Protein AF-K1V7L5-F1 (afdb_monomer_lite)

Secondary structure (DSSP, 8-state):
------SS-EEEEEEETTEEEEEEE---SSHHHHHHHHHHHHT-

pLDDT: mean 95.23, std 4.39, range [75.31, 98.19]

Radius of gyration: 13.17 Å; chains: 1; bounding box: 24×31×35 Å

Sequence (44 aa):
MSYKTIRNRTEASFTEKKSEFIGYISPAETEEEAIGFINEIRDD

InterPro domains:
  IPR036956 Impact, N-terminal domain superfamily [G3DSA:3.30.230.30] (1-44)

Structure (mmCIF, N/CA/C/O backbone):
data_AF-K1V7L5-F1
#
_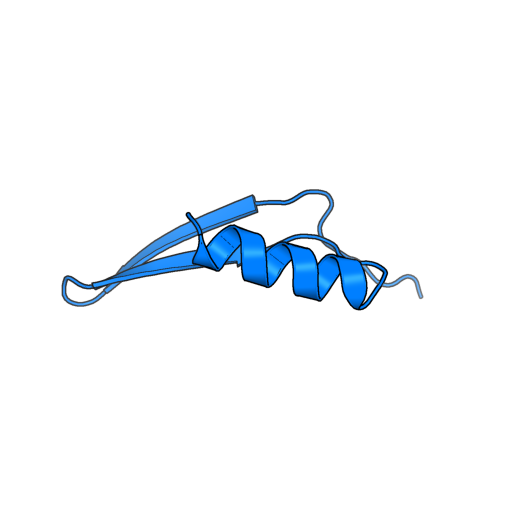entry.id   AF-K1V7L5-F1
#
loop_
_atom_site.group_PDB
_atom_site.id
_atom_site.type_symbol
_atom_site.label_atom_id
_atom_site.label_alt_id
_atom_site.label_comp_id
_atom_site.label_asym_id
_atom_site.label_entity_id
_atom_site.label_seq_id
_atom_site.pdbx_PDB_ins_code
_atom_site.Cartn_x
_atom_site.Cartn_y
_atom_site.Cartn_z
_atom_site.occupancy
_atom_site.B_iso_or_equiv
_atom_site.auth_seq_id
_atom_site.auth_comp_id
_atom_site.auth_asym_id
_atom_site.auth_atom_id
_atom_site.pdbx_PDB_model_num
ATOM 1 N N . MET A 1 1 ? 1.585 -18.815 -15.097 1.00 75.31 1 MET A N 1
ATOM 2 C CA . MET A 1 1 ? 0.733 -18.187 -14.062 1.00 75.31 1 MET A CA 1
ATOM 3 C C . MET A 1 1 ? 1.109 -16.717 -13.994 1.00 75.31 1 MET A C 1
ATOM 5 O O . MET A 1 1 ? 2.299 -16.442 -13.978 1.00 75.31 1 MET A O 1
ATOM 9 N N . SER A 1 2 ? 0.145 -15.794 -14.023 1.00 90.25 2 SER A N 1
ATOM 10 C CA . SER A 1 2 ? 0.405 -14.359 -13.835 1.00 90.25 2 SER A CA 1
ATOM 11 C C . SER A 1 2 ? 0.144 -13.977 -12.381 1.00 90.25 2 SER A C 1
ATOM 13 O O . SER A 1 2 ? -0.914 -14.315 -11.843 1.00 90.25 2 SER A O 1
ATOM 15 N N . TYR A 1 3 ? 1.077 -13.262 -11.760 1.00 91.56 3 TYR A N 1
ATOM 16 C CA . TYR A 1 3 ? 0.840 -12.652 -10.456 1.00 91.56 3 TYR A CA 1
ATOM 17 C C . TYR A 1 3 ? -0.160 -11.502 -10.593 1.00 91.56 3 TYR A C 1
ATOM 19 O O . TYR A 1 3 ? -0.232 -10.846 -11.633 1.00 91.56 3 TYR A O 1
ATOM 27 N N . LYS A 1 4 ? -0.971 -11.296 -9.556 1.00 94.19 4 LYS A N 1
ATOM 28 C CA . LYS A 1 4 ? -1.899 -10.169 -9.468 1.00 94.19 4 LYS A CA 1
ATOM 29 C C . LYS A 1 4 ? -1.348 -9.171 -8.463 1.00 94.19 4 LYS A C 1
ATOM 31 O O . LYS A 1 4 ? -0.848 -9.573 -7.418 1.00 94.19 4 LYS A O 1
ATOM 36 N N . THR A 1 5 ? -1.496 -7.896 -8.779 1.00 95.44 5 THR A N 1
ATOM 37 C CA . THR A 1 5 ? -1.220 -6.783 -7.873 1.00 95.44 5 THR A CA 1
ATOM 38 C C . THR A 1 5 ? -2.419 -5.837 -7.862 1.00 95.44 5 THR A C 1
ATOM 40 O O . THR A 1 5 ? -3.355 -5.991 -8.656 1.00 95.44 5 THR A O 1
ATOM 43 N N . ILE A 1 6 ? -2.421 -4.887 -6.935 1.00 95.06 6 ILE A N 1
ATOM 44 C CA . ILE A 1 6 ? -3.432 -3.835 -6.873 1.00 95.06 6 ILE A CA 1
ATOM 45 C C . ILE A 1 6 ? -3.263 -2.862 -8.039 1.00 95.06 6 ILE A C 1
ATOM 47 O O . ILE A 1 6 ? -2.157 -2.593 -8.490 1.00 95.06 6 ILE A O 1
ATOM 51 N N . ARG A 1 7 ? -4.380 -2.344 -8.557 1.00 95.69 7 ARG A N 1
ATOM 52 C CA . ARG A 1 7 ? -4.351 -1.4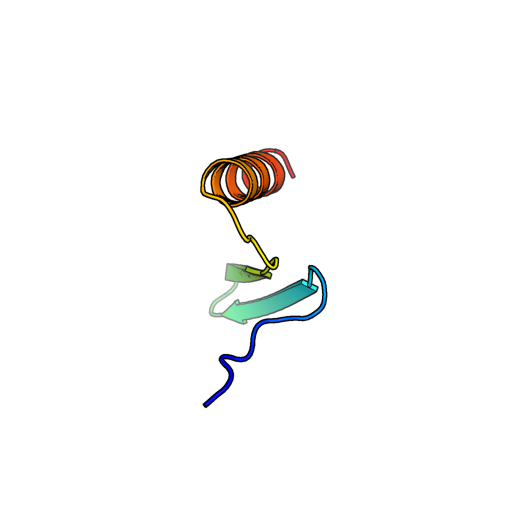87 -9.748 1.00 95.69 7 ARG A CA 1
ATOM 53 C C . ARG A 1 7 ? -3.861 -0.073 -9.447 1.00 95.69 7 ARG A C 1
ATOM 55 O O . ARG A 1 7 ? -3.159 0.498 -10.265 1.00 95.69 7 ARG A O 1
ATOM 62 N N . ASN A 1 8 ? -4.286 0.487 -8.318 1.00 95.19 8 ASN A N 1
ATOM 63 C CA . ASN A 1 8 ? -4.018 1.866 -7.922 1.00 95.19 8 ASN A CA 1
ATOM 64 C C . ASN A 1 8 ? -3.796 1.926 -6.410 1.00 95.19 8 ASN A C 1
ATOM 66 O O . ASN A 1 8 ? -4.218 1.015 -5.690 1.00 95.19 8 ASN A O 1
ATOM 70 N N . ARG A 1 9 ? -3.203 3.030 -5.944 1.00 95.50 9 ARG A N 1
ATOM 71 C CA . ARG A 1 9 ? -3.160 3.366 -4.522 1.00 95.50 9 ARG A CA 1
ATOM 72 C C . ARG A 1 9 ? -4.569 3.445 -3.939 1.00 95.50 9 ARG A C 1
ATOM 74 O O . ARG A 1 9 ? -5.484 3.971 -4.573 1.00 95.50 9 ARG A O 1
ATOM 81 N N . THR A 1 10 ? -4.737 2.916 -2.735 1.00 96.56 10 THR A N 1
ATOM 82 C CA . THR A 1 10 ? -5.984 3.007 -1.977 1.00 96.56 10 THR A CA 1
ATOM 83 C C . THR A 1 10 ? -5.701 2.910 -0.480 1.00 96.56 10 THR A C 1
ATOM 85 O O . THR A 1 10 ? -4.604 2.532 -0.065 1.00 96.56 10 THR A O 1
ATOM 88 N N . GLU A 1 11 ? -6.693 3.263 0.324 1.00 96.44 11 GLU A N 1
ATOM 89 C CA . GLU A 1 11 ? -6.624 3.248 1.776 1.00 96.44 11 GLU A CA 1
ATOM 90 C C . GLU A 1 11 ? -7.941 2.745 2.366 1.00 96.44 11 GLU A C 1
ATOM 92 O O . GLU A 1 11 ? -8.994 2.791 1.724 1.00 96.44 11 GLU A O 1
ATOM 97 N N . ALA A 1 12 ? -7.873 2.246 3.593 1.00 97.56 12 ALA A N 1
ATOM 98 C CA . ALA A 1 12 ? -9.038 1.901 4.392 1.00 97.56 12 ALA A CA 1
ATOM 99 C C . ALA A 1 12 ? -8.718 2.123 5.868 1.00 97.56 12 ALA A C 1
ATOM 101 O O . ALA A 1 12 ? -7.600 1.843 6.300 1.00 97.56 12 ALA A O 1
ATOM 102 N N . SER A 1 13 ? -9.699 2.563 6.654 1.00 97.38 13 SER A N 1
ATOM 103 C CA . SER A 1 13 ? -9.548 2.681 8.102 1.00 97.38 13 SER A CA 1
ATOM 104 C C . SER A 1 13 ? -10.610 1.901 8.865 1.00 97.38 13 SER A C 1
ATOM 106 O O . SER A 1 13 ? -11.693 1.596 8.358 1.00 97.38 13 SER A O 1
ATOM 108 N N . PHE A 1 14 ? -10.274 1.538 10.098 1.00 98.00 14 PHE A N 1
ATOM 109 C CA . PHE A 1 14 ? -11.224 1.022 11.073 1.00 98.00 14 PHE A CA 1
ATOM 110 C C . PHE A 1 14 ? -10.830 1.466 12.482 1.00 98.00 14 PHE A C 1
ATOM 112 O O . PHE A 1 14 ? -9.661 1.711 12.777 1.00 98.00 14 PHE A O 1
ATOM 119 N N . THR A 1 15 ? -11.812 1.562 13.377 1.00 97.94 15 T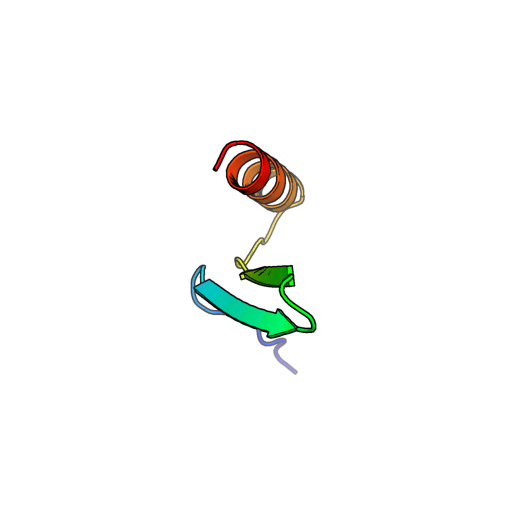HR A N 1
ATOM 120 C CA . THR A 1 15 ? -11.584 1.940 14.775 1.00 97.94 15 THR A CA 1
ATOM 121 C C . THR A 1 15 ? -11.639 0.712 15.676 1.00 97.94 15 THR A C 1
ATOM 123 O O . THR A 1 15 ? -12.629 -0.014 15.674 1.00 97.94 15 THR A O 1
ATOM 126 N N . GLU A 1 16 ? -10.619 0.524 16.509 1.00 97.25 16 GLU A N 1
ATOM 127 C CA . GLU A 1 16 ? -10.554 -0.519 17.533 1.00 97.25 16 GLU A CA 1
ATOM 128 C C . GLU A 1 16 ? -10.140 0.117 18.865 1.00 97.25 16 GLU A C 1
ATOM 130 O O . GLU A 1 16 ? -9.107 0.775 18.967 1.00 97.25 16 GLU A O 1
ATOM 135 N N . LYS A 1 17 ? -10.955 -0.056 19.915 1.00 95.12 17 LYS A N 1
ATOM 136 C CA . LYS A 1 17 ? -10.677 0.453 21.278 1.00 95.12 17 LYS A CA 1
ATOM 137 C C . LYS A 1 17 ? -10.267 1.936 21.341 1.00 95.12 17 LYS A C 1
ATOM 139 O O . LYS A 1 17 ? -9.399 2.304 22.126 1.00 95.12 17 LYS A O 1
ATOM 144 N N . LYS A 1 18 ? -10.958 2.793 20.578 1.00 95.62 18 LYS A N 1
ATOM 145 C CA . LYS A 1 18 ? -10.696 4.245 20.439 1.00 95.62 18 LYS A CA 1
ATOM 146 C C . LYS A 1 18 ? -9.415 4.604 19.674 1.00 95.62 18 LYS A C 1
ATOM 148 O O . LYS A 1 18 ? -9.123 5.788 19.544 1.00 95.62 18 LYS A O 1
ATOM 153 N N . SER A 1 19 ? -8.679 3.623 19.167 1.00 96.94 19 SER A N 1
ATOM 154 C CA . SER A 1 19 ? -7.587 3.837 18.224 1.00 96.94 19 SER A CA 1
ATOM 155 C C . SER A 1 19 ? -8.117 3.662 16.808 1.00 96.94 19 SER A C 1
ATOM 157 O O . SER A 1 19 ? -8.799 2.680 16.517 1.00 96.94 19 SER A O 1
ATOM 159 N N . GLU A 1 20 ? -7.827 4.617 15.933 1.00 97.00 20 GLU A N 1
ATOM 160 C CA . GLU A 1 20 ? -8.053 4.456 14.501 1.00 97.00 20 GLU A CA 1
ATOM 161 C C . GLU A 1 20 ? -6.819 3.821 13.865 1.00 97.00 20 GLU A C 1
ATOM 163 O O . GLU A 1 20 ? -5.688 4.235 14.117 1.00 97.00 20 GLU A O 1
ATOM 168 N N . PHE A 1 21 ? -7.052 2.790 13.063 1.00 97.06 21 PHE A N 1
ATOM 169 C CA . PHE A 1 21 ? -6.040 2.115 12.271 1.00 97.06 21 PHE A CA 1
ATOM 170 C C . PHE A 1 21 ? -6.326 2.405 10.809 1.00 97.06 21 PHE A C 1
ATOM 172 O O . PHE A 1 21 ? -7.401 2.064 10.319 1.00 97.06 21 PHE A O 1
ATOM 179 N N . ILE A 1 22 ? -5.361 3.013 10.126 1.00 96.25 22 ILE A N 1
ATOM 180 C CA . ILE A 1 22 ? -5.447 3.363 8.710 1.00 96.25 22 ILE A CA 1
ATOM 181 C C . ILE A 1 22 ? -4.425 2.508 7.960 1.00 96.25 22 ILE A C 1
ATOM 183 O O . ILE A 1 22 ? -3.239 2.502 8.288 1.00 96.25 22 ILE A O 1
ATOM 187 N N . GLY A 1 23 ? -4.898 1.727 6.995 1.00 96.56 23 GLY A N 1
ATOM 188 C CA . GLY A 1 23 ? -4.072 0.928 6.103 1.00 96.56 23 GLY A CA 1
ATOM 189 C C . GLY A 1 23 ? -3.961 1.602 4.745 1.00 96.56 23 GLY A C 1
ATOM 190 O O . GLY A 1 23 ? -4.977 1.808 4.086 1.00 96.56 23 GLY A O 1
ATOM 191 N N . TYR A 1 24 ? -2.734 1.875 4.310 1.00 97.44 24 TYR A N 1
ATOM 192 C CA . TYR A 1 24 ? -2.419 2.417 2.990 1.00 97.44 24 TYR A CA 1
ATOM 193 C C . TYR A 1 24 ? -1.766 1.335 2.129 1.00 97.44 24 TYR A C 1
ATOM 195 O O . TYR A 1 24 ? -0.874 0.623 2.596 1.00 97.44 24 TYR A O 1
ATOM 203 N N . ILE A 1 25 ? -2.176 1.216 0.866 1.00 96.69 25 ILE A N 1
ATOM 204 C CA . ILE A 1 25 ? -1.562 0.295 -0.098 1.00 96.69 25 ILE A CA 1
ATOM 205 C C . ILE A 1 25 ? -1.339 0.990 -1.444 1.00 96.69 25 ILE A C 1
ATOM 207 O O . ILE A 1 25 ? -2.192 1.746 -1.902 1.00 96.69 25 ILE A O 1
ATOM 211 N N . SER A 1 26 ? -0.215 0.709 -2.104 1.00 96.88 26 SER A N 1
ATOM 212 C CA . SER A 1 26 ? 0.105 1.187 -3.457 1.00 96.88 26 SER A CA 1
ATOM 213 C C . SER A 1 26 ? 0.846 0.100 -4.243 1.00 96.88 26 SER A C 1
ATOM 215 O O . SER A 1 26 ? 1.632 -0.630 -3.634 1.00 96.88 26 SER A O 1
ATOM 217 N N . PRO A 1 27 ? 0.595 -0.074 -5.559 1.00 97.19 27 PRO A N 1
ATOM 218 C CA . PRO A 1 27 ? 1.481 -0.895 -6.374 1.00 97.19 27 PRO A CA 1
ATOM 219 C C . PRO A 1 27 ? 2.875 -0.254 -6.404 1.00 97.19 27 PRO A C 1
ATOM 221 O O . PRO A 1 27 ? 2.984 0.968 -6.487 1.00 97.19 27 PRO A O 1
ATOM 224 N N . ALA A 1 28 ? 3.913 -1.083 -6.327 1.00 96.94 28 ALA A N 1
ATOM 225 C CA . ALA A 1 28 ? 5.309 -0.692 -6.492 1.00 96.94 28 ALA A CA 1
ATOM 226 C C . ALA A 1 28 ? 6.023 -1.789 -7.290 1.00 96.94 28 ALA A C 1
ATOM 228 O O . ALA A 1 28 ? 5.913 -2.973 -6.955 1.00 96.94 28 ALA A O 1
ATOM 229 N N . GLU A 1 29 ? 6.704 -1.400 -8.362 1.00 95.88 29 GLU A N 1
ATOM 230 C CA . GLU A 1 29 ? 7.514 -2.283 -9.202 1.00 95.88 29 GLU A CA 1
ATOM 231 C C . GLU A 1 29 ? 8.995 -2.237 -8.805 1.00 95.88 29 GLU A C 1
ATOM 233 O O . GLU A 1 29 ? 9.711 -3.218 -9.023 1.00 95.88 29 GLU A O 1
ATOM 238 N N . THR A 1 30 ? 9.445 -1.141 -8.180 1.00 97.94 30 THR A N 1
ATOM 239 C CA . THR A 1 30 ? 10.823 -0.987 -7.689 1.00 97.94 30 THR A CA 1
ATOM 240 C C . THR A 1 30 ? 10.899 -0.676 -6.194 1.00 97.94 30 THR A C 1
ATOM 242 O O . THR A 1 30 ? 9.920 -0.298 -5.545 1.00 97.94 30 THR A O 1
ATOM 245 N N . GLU A 1 31 ? 12.095 -0.847 -5.630 1.00 98.12 31 GLU A N 1
ATOM 246 C CA . GLU A 1 31 ? 12.374 -0.517 -4.232 1.00 98.12 31 GLU A CA 1
ATOM 247 C C . GLU A 1 31 ? 12.238 0.990 -3.973 1.00 98.12 31 GLU A C 1
ATOM 249 O O . GLU A 1 31 ? 11.676 1.393 -2.956 1.00 98.12 31 GLU A O 1
ATOM 254 N N . GLU A 1 32 ? 12.686 1.831 -4.906 1.00 98.19 32 GLU A N 1
ATOM 255 C CA . GLU A 1 32 ? 12.593 3.288 -4.793 1.00 98.19 32 GLU A CA 1
ATOM 256 C C . GLU A 1 32 ? 11.138 3.762 -4.718 1.00 98.19 32 GLU A C 1
ATOM 2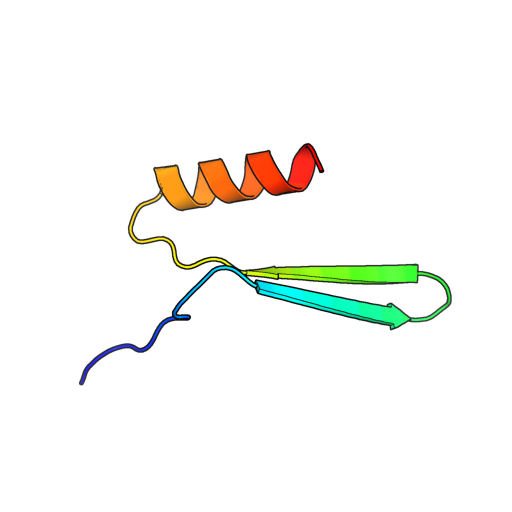58 O O . GLU A 1 32 ? 10.827 4.638 -3.910 1.00 98.19 32 GLU A O 1
ATOM 263 N N . GLU A 1 33 ? 10.238 3.162 -5.505 1.00 97.19 33 GLU A N 1
ATOM 264 C CA . GLU A 1 33 ? 8.798 3.441 -5.439 1.00 97.19 33 GLU A CA 1
ATOM 265 C C . GLU A 1 33 ? 8.215 3.061 -4.072 1.00 97.19 33 GLU A C 1
ATOM 267 O O . GLU A 1 33 ? 7.456 3.831 -3.481 1.00 97.19 33 GLU 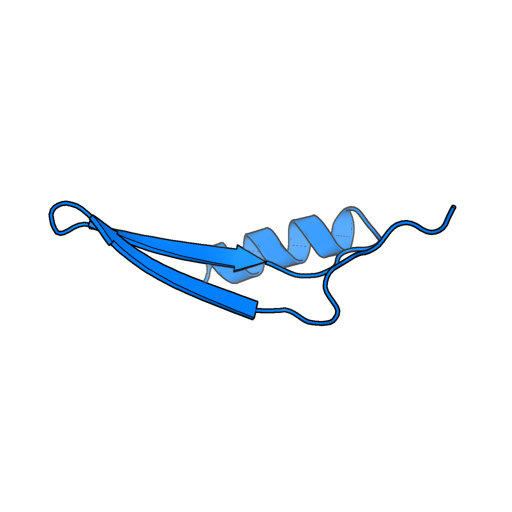A O 1
ATOM 272 N N . ALA A 1 34 ? 8.614 1.906 -3.529 1.00 96.88 34 ALA A N 1
ATOM 273 C CA . ALA A 1 34 ? 8.176 1.460 -2.209 1.00 96.88 34 ALA A CA 1
ATOM 274 C C . ALA A 1 34 ? 8.678 2.387 -1.087 1.00 96.88 34 ALA A C 1
ATOM 276 O O . ALA A 1 34 ? 7.914 2.744 -0.189 1.00 96.88 34 ALA A O 1
ATOM 277 N N . ILE A 1 35 ? 9.943 2.816 -1.144 1.00 97.94 35 ILE A N 1
ATOM 278 C CA . ILE A 1 35 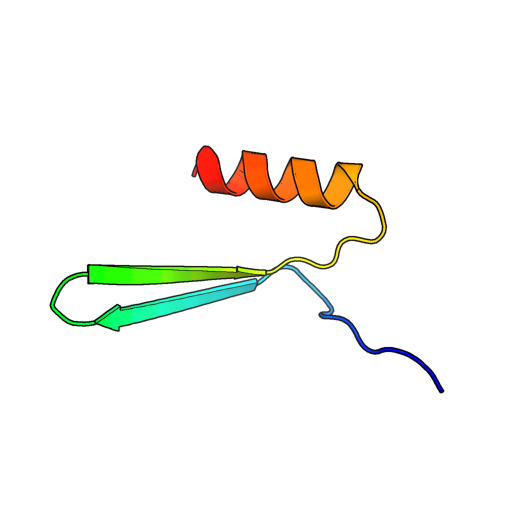? 10.521 3.765 -0.180 1.00 97.94 35 ILE A CA 1
ATOM 279 C C . ILE A 1 35 ? 9.836 5.131 -0.295 1.00 97.94 35 ILE A C 1
ATOM 281 O O . ILE A 1 35 ? 9.499 5.733 0.727 1.00 97.94 35 ILE A O 1
ATOM 285 N N . GLY A 1 36 ? 9.601 5.610 -1.520 1.00 97.50 36 GLY A N 1
ATOM 286 C CA . GLY A 1 36 ? 8.887 6.858 -1.781 1.00 97.50 36 GLY A CA 1
ATOM 287 C C . GLY A 1 36 ? 7.492 6.857 -1.158 1.00 97.50 36 GLY A C 1
ATOM 288 O O . GLY A 1 36 ? 7.142 7.795 -0.447 1.00 97.50 36 GLY A O 1
ATOM 289 N N . PHE A 1 37 ? 6.750 5.762 -1.328 1.00 96.56 37 PHE A N 1
ATOM 290 C CA . PHE A 1 37 ? 5.423 5.590 -0.740 1.00 96.56 37 PHE A CA 1
ATOM 291 C C . PHE A 1 37 ? 5.435 5.620 0.795 1.00 96.56 37 PHE A C 1
ATOM 293 O O . PHE A 1 37 ? 4.591 6.271 1.407 1.00 96.56 37 PHE A O 1
ATOM 300 N N . ILE A 1 38 ? 6.407 4.957 1.435 1.00 96.19 38 ILE A N 1
ATOM 301 C CA . ILE A 1 38 ? 6.538 4.976 2.901 1.00 96.19 38 ILE A CA 1
ATOM 302 C C . ILE A 1 38 ? 6.822 6.392 3.410 1.00 96.19 38 ILE A C 1
ATOM 304 O O . ILE A 1 38 ? 6.265 6.789 4.431 1.00 96.19 38 ILE A O 1
ATOM 308 N N . ASN A 1 39 ? 7.695 7.140 2.732 1.00 97.31 39 ASN A N 1
ATOM 309 C CA . ASN A 1 39 ? 8.002 8.512 3.132 1.00 97.31 39 ASN A CA 1
ATOM 310 C C . ASN A 1 39 ? 6.780 9.420 2.975 1.00 97.31 39 ASN A C 1
ATOM 312 O O . ASN A 1 39 ? 6.489 10.176 3.891 1.00 97.31 39 ASN A O 1
ATOM 316 N N . GLU A 1 40 ? 6.023 9.272 1.885 1.00 95.12 40 GLU A N 1
ATOM 317 C CA . GLU A 1 40 ? 4.796 10.038 1.662 1.00 95.12 40 GLU A CA 1
ATOM 318 C C . GLU A 1 40 ? 3.765 9.829 2.783 1.00 95.12 40 GLU A C 1
ATOM 320 O O . GLU A 1 40 ? 3.250 10.805 3.310 1.00 95.12 40 GLU A O 1
ATOM 325 N N . ILE A 1 41 ? 3.516 8.583 3.212 1.00 95.06 41 ILE A N 1
ATOM 326 C CA . ILE A 1 41 ? 2.571 8.294 4.312 1.00 95.06 41 ILE A CA 1
ATOM 327 C C . ILE A 1 41 ? 3.039 8.883 5.648 1.00 95.06 41 ILE A C 1
ATOM 329 O O . ILE A 1 41 ? 2.226 9.223 6.498 1.00 95.06 41 ILE A O 1
ATOM 333 N N . ARG A 1 42 ? 4.352 8.941 5.889 1.00 92.06 42 ARG A N 1
ATOM 334 C CA . ARG A 1 42 ? 4.892 9.454 7.159 1.00 92.06 42 ARG A CA 1
ATOM 335 C C . ARG A 1 42 ? 4.760 10.969 7.292 1.00 92.06 42 ARG A C 1
ATOM 337 O O . ARG A 1 42 ? 4.829 11.453 8.421 1.00 92.06 42 ARG A O 1
ATOM 344 N N . ASP A 1 43 ? 4.631 11.663 6.168 1.00 90.44 43 ASP A N 1
ATOM 345 C CA . ASP A 1 43 ? 4.517 13.118 6.093 1.00 90.44 43 ASP A CA 1
ATOM 346 C C . ASP A 1 43 ? 3.049 13.600 5.990 1.00 90.44 43 ASP A C 1
ATOM 348 O O . ASP A 1 43 ? 2.821 14.812 6.013 1.00 90.44 43 ASP A O 1
ATOM 352 N N . ASP A 1 44 ? 2.083 12.674 5.893 1.00 78.94 44 ASP A N 1
ATOM 353 C CA . ASP A 1 44 ? 0.620 12.895 5.837 1.00 78.94 44 ASP A CA 1
ATOM 354 C C . ASP A 1 44 ? 0.008 13.041 7.252 1.00 78.94 44 ASP A C 1
ATOM 356 O O . ASP A 1 44 ? -0.779 13.993 7.480 1.00 78.94 44 ASP A O 1
#

Organism: NCBI:txid408170

Foldseek 3Di:
DDDDDDDAKDKDWDDDPNDIDIDTDGDDPDPVRVVVVVVVVVVD